Protein 2I7A (pdb70)

Nearest PDB structures (foldseek):
  2i7a-assembly1_A-2  TM=1.006E+00  e=3.086E-27  Homo sapiens
  1kfx-assembly1_L  TM=8.580E-01  e=7.739E-08  Homo sapiens
  2zn9-assembly1_B  TM=6.875E-01  e=3.838E-07  Homo sapiens
  3aak-assembly1_A-2  TM=6.524E-01  e=4.357E-06  Homo sapiens
  3aaj-assembly1_B  TM=6.560E-01  e=4.357E-06  Homo sapiens

B-factor: mean 40.65, std 11.89, range [22.06, 88.81]

CATH classification: 1.10.238.10

Radius of gyration: 15.98 Å; Cα contacts (8 Å, |Δi|>4): 162; chains: 1; bounding box: 27×43×43 Å

Organism: Homo sapiens (NCBI:txid9606)

Foldseek 3Di:
DLQQPQPKAALVRVQVVCQVPPNLGADSVLSQLLCLLQDPPDDRIAGNVSSVVSVVLLVQLSVLCVVQAPDVFWHFLVSLVVSLVSRPLCPPDDDDPVVSVVLSVVAADPVGTGGSSSSSSSNSVSSSVVCVCCVQDPPSPDHDDDPVRVCVVVPRD

InterPro domains:
  IPR001300 Peptidase C2, calpain, catalytic domain [PF00648] (35-331)
  IPR001300 Peptidase C2, calpain, catalytic domain [PS50203] (34-333)
  IPR001300 Peptidase C2, calpain, catalytic domain [SM00230] (16-339)
  IPR001300 Peptidase C2, calpain, catalytic domain [cd00044] (23-330)
  IPR011992 EF-hand domain pair [SSF47473] (494-667)
  IPR022682 Peptidase C2, calpain, large subunit, domain III [PF01067] (359-474)
  IPR022684 Peptidase C2, calpain family [PR00704] (19-42)
  IPR022684 Peptidase C2, calpain family [PR00704] (87-103)
  IPR022684 Peptidase C2, calpain family [PR00704] (122-147)
  IPR022684 Peptidase C2, calpain family [PR00704] (153-176)
  IPR022684 Peptidase C2, calpain family [PR00704] (178-205)
  IPR022684 Peptidase C2, calpain family [PR00704] (309-330)
  IPR022684 Peptidase C2, calpain family [PR00704] (450-478)
  IPR022684 Peptidase C2, calpain family [PTHR10183] (12-641)
  IPR036213 Calpain large subunit, domain III superfamily [SSF49758] (347-481)
  IPR038765 Papain-like cysteine peptidase superfamily [SSF54001] (13-342)
  IPR054069 Calpain-3/13-like, C-terminal EF-hand [PF21875] (574-645)

Solvent-accessible surface area: 9831 Å² total; per-residue (Å²): 142,19,142,12,100,106,51,57,8,56,10,84,103,0,47,44,36,6,22,145,116,41,79,121,112,1,50,59,96,42,0,129,32,0,3,11,26,6,16,100,141,98,55,37,107,0,42,109,107,1,20,52,72,0,143,124,22,8,68,49,0,64,104,0,11,108,131,13,48,86,48,121,44,23,0,65,18,84,19,0,126,77,0,25,125,40,4,97,20,6,192,39,26,179,44,68,218,105,70,47,91,89,19,30,117,167,25,28,77,123,116,28,117,1,26,14,2,23,0,0,16,3,1,0,83,19,5,24,65,19,84,39,59,124,122,87,15,208,95,51,179,35,61,191,46,60,142,162,88,131,91,72,60,53,139,98,28

Sequence (157 aa):
SGLVPGSDIDATQLQGLLNQELLDMFSLDECRSSLVALMELKVNGRLDQEEFARLWKRLVVHYQHVFQKVQTSPGVLLSSDLWKAIENTDFLRGIFISRELLHLVTLRYSDSVGRVSFPSLVCFLMRLEAMAKTFRNLSKDGKGLYLTEMEWMSLVMYN

Structure (mmCIF, N/CA/C/O backbone):
data_2I7A
#
_entry.id   2I7A
#
_cell.length_a   86.115
_cell.length_b   86.115
_cell.length_c   47.417
_cell.angle_alpha   90.00
_cell.angle_beta   90.00
_cell.angle_gamma   120.00
#
_symmetry.space_group_name_H-M   'P 32 2 1'
#
loop_
_entity.id
_entity.type
_entity.pdbx_description
1 polymer 'Calpain 13'
2 non-polymer 'CALCIUM ION'
3 non-polymer 'SULFATE ION'
4 non-polymer GLYCEROL
5 water water
#
loop_
_atom_site.group_PDB
_atom_site.id
_atom_site.type_symbol
_atom_site.label_atom_id
_atom_site.label_alt_id
_atom_site.label_comp_id
_atom_site.label_asym_id
_atom_site.label_entity_id
_atom_site.label_seq_id
_atom_site.pdbx_PDB_ins_code
_atom_site.Cartn_x
_atom_site.Cartn_y
_atom_site.Cartn_z
_atom_site.occupancy
_atom_site.B_iso_or_equiv
_atom_site.auth_seq_id
_atom_site.auth_comp_id
_atom_site.auth_asym_id
_atom_site.auth_atom_id
_atom_site.pdbx_PDB_model_num
ATOM 1 N N . SER A 1 12 ? 26.011 16.023 -19.084 1.00 57.79 507 SER A N 1
ATOM 2 C CA . SER A 1 12 ? 25.122 16.779 -18.171 1.00 57.33 507 SER A CA 1
ATOM 3 C C . SER A 1 12 ? 25.745 17.025 -16.779 1.00 53.68 507 SER A C 1
ATOM 4 O O . SER A 1 12 ? 26.347 16.134 -16.135 1.00 54.59 507 SER A O 1
ATOM 7 N N . GLY A 1 13 ? 25.636 18.272 -16.362 1.00 48.30 508 GLY A N 1
ATOM 8 C CA . GLY A 1 13 ? 26.358 18.749 -15.199 1.00 46.55 508 GLY A CA 1
ATOM 9 C C . GLY A 1 13 ? 27.846 18.755 -15.471 1.00 48.68 508 GLY A C 1
ATOM 10 O O . GLY A 1 13 ? 28.642 18.817 -14.525 1.00 49.40 508 GLY A O 1
ATOM 11 N N . LEU A 1 14 ? 28.217 18.668 -16.755 1.00 49.91 509 LEU A N 1
ATOM 12 C CA . LEU A 1 14 ? 29.620 18.775 -17.201 1.00 52.30 509 LEU A CA 1
ATOM 13 C C . LEU A 1 14 ? 29.921 20.121 -17.900 1.00 53.79 509 LEU A C 1
ATOM 14 O O . LEU A 1 14 ? 31.092 20.543 -17.968 1.00 53.57 509 LEU A O 1
ATOM 19 N N . VAL A 1 15 ? 28.863 20.760 -18.429 1.00 51.72 510 VAL A N 1
ATOM 20 C CA . VAL A 1 15 ? 28.961 22.016 -19.205 1.00 52.04 510 VAL A CA 1
ATOM 21 C C . VAL A 1 15 ? 30.119 22.018 -20.236 1.00 56.60 510 VAL A C 1
ATOM 22 O O . VAL A 1 15 ? 31.091 22.799 -20.096 1.00 54.39 510 VAL A O 1
ATOM 26 N N . PRO A 1 16 ? 30.005 21.151 -21.277 1.00 60.10 511 PRO A N 1
ATOM 27 C CA . PRO A 1 16 ? 31.024 21.055 -22.337 1.00 65.84 511 PRO A CA 1
ATOM 28 C C . PRO A 1 16 ? 31.056 22.330 -23.185 1.00 67.79 511 PRO A C 1
ATOM 29 O O . PRO A 1 16 ? 30.142 23.168 -23.059 1.00 63.54 511 PRO A O 1
ATOM 33 N N . GLY A 1 18 ? 30.573 23.981 -25.863 1.00 66.25 513 GLY A N 1
ATOM 34 C CA . GLY A 1 18 ? 30.130 25.369 -25.481 1.00 70.38 513 GLY A CA 1
ATOM 35 C C . GLY A 1 18 ? 28.648 25.503 -25.122 1.00 70.57 513 GLY A C 1
ATOM 36 O O . GLY A 1 18 ? 27.866 26.068 -25.903 1.00 74.96 513 GLY A O 1
ATOM 37 N N . SER A 1 19 ? 28.264 24.988 -23.946 1.00 65.67 514 SER A N 1
ATOM 38 C CA . SER A 1 19 ? 26.885 25.063 -23.428 1.00 63.58 514 SER A CA 1
ATOM 39 C C . SER A 1 19 ? 26.833 25.808 -22.070 1.00 57.86 514 SER A C 1
ATOM 40 O O . SER A 1 19 ? 27.866 26.273 -21.617 1.00 54.74 514 SER A O 1
ATOM 43 N N . ASP A 1 20 ? 25.639 25.919 -21.465 1.00 54.92 515 ASP A N 1
ATOM 44 C CA . ASP A 1 20 ? 25.378 26.717 -20.228 1.00 52.35 515 ASP A CA 1
ATOM 45 C C . ASP A 1 20 ? 24.568 25.901 -19.213 1.00 50.57 515 ASP A C 1
ATOM 46 O O . ASP A 1 20 ? 23.889 24.951 -19.574 1.00 53.74 515 ASP A O 1
ATOM 51 N N . ILE A 1 21 ? 24.589 26.305 -17.948 1.00 46.19 516 ILE A N 1
ATOM 52 C CA . ILE A 1 21 ? 23.749 25.659 -16.937 1.00 45.14 516 ILE A CA 1
ATOM 53 C C . ILE A 1 21 ? 23.050 26.784 -16.188 1.00 41.68 516 ILE A C 1
ATOM 54 O O . ILE A 1 21 ? 23.687 27.774 -15.829 1.00 38.53 516 ILE A O 1
ATOM 59 N N . ASP A 1 22 ? 21.740 26.658 -15.997 1.00 41.44 517 ASP A N 1
ATOM 60 C CA . ASP A 1 22 ? 20.989 27.673 -15.248 1.00 38.34 517 ASP A CA 1
ATOM 61 C C . ASP A 1 22 ? 20.790 27.221 -13.795 1.00 34.93 517 ASP A C 1
ATOM 62 O O . ASP A 1 22 ? 21.255 26.138 -13.410 1.00 34.82 517 ASP A O 1
ATOM 67 N N . ALA A 1 23 ? 20.143 28.043 -12.978 1.00 33.64 518 ALA A N 1
ATOM 68 C CA . ALA A 1 23 ? 20.094 27.749 -11.549 1.00 32.43 518 ALA A CA 1
ATOM 69 C C . ALA A 1 23 ? 19.298 26.476 -11.269 1.00 34.63 518 ALA A C 1
ATOM 70 O O . ALA A 1 23 ? 19.587 25.758 -10.307 1.00 34.83 518 ALA A O 1
ATOM 72 N N . THR A 1 24 ? 18.261 26.231 -12.078 1.00 33.90 519 THR A N 1
ATOM 73 C CA . THR A 1 24 ? 17.392 25.068 -11.889 1.00 37.55 519 THR A CA 1
ATOM 74 C C . THR A 1 24 ? 18.167 23.780 -12.177 1.00 40.04 519 THR A C 1
ATOM 75 O O . THR A 1 24 ? 18.076 22.799 -11.432 1.00 41.77 519 THR A O 1
ATOM 79 N N . GLN A 1 25 ? 18.947 23.800 -13.244 1.00 38.90 520 GLN A N 1
ATOM 80 C CA . GLN A 1 25 ? 19.791 22.667 -13.593 1.00 41.63 520 GLN A CA 1
ATOM 81 C C . GLN A 1 25 ? 20.876 22.463 -12.535 1.00 40.40 520 GLN A C 1
ATOM 82 O O . GLN A 1 25 ? 21.176 21.308 -12.132 1.00 39.16 520 GLN A O 1
ATOM 88 N N . LEU A 1 26 ? 21.470 23.583 -12.107 1.00 37.91 521 LEU A N 1
ATOM 89 C CA . LEU A 1 26 ? 22.516 23.559 -11.105 1.00 34.95 521 LEU A CA 1
ATOM 90 C C . LEU A 1 26 ? 21.978 22.905 -9.830 1.00 37.19 521 LEU A C 1
ATOM 91 O O . LEU A 1 26 ? 22.647 22.055 -9.232 1.00 35.53 521 LEU A O 1
ATOM 96 N N . GLN A 1 27 ? 20.771 23.298 -9.420 1.00 34.80 522 GLN A N 1
ATOM 97 C CA . GLN A 1 27 ? 20.179 22.699 -8.223 1.00 34.95 522 GLN A CA 1
ATOM 98 C C . GLN A 1 27 ? 20.099 21.175 -8.302 1.00 36.15 522 GLN A C 1
ATOM 99 O O . GLN A 1 27 ? 20.521 20.488 -7.369 1.00 34.04 522 GLN A O 1
ATOM 105 N N . GLY A 1 28 ? 19.536 20.644 -9.390 1.00 37.52 523 GLY A N 1
ATOM 106 C CA . GLY A 1 28 ? 19.405 19.192 -9.538 1.00 39.95 523 GLY A CA 1
ATOM 107 C C . GLY A 1 28 ? 20.768 18.515 -9.450 1.00 43.72 523 GLY A C 1
ATOM 108 O O . GLY A 1 28 ? 20.936 17.483 -8.764 1.00 45.19 523 GLY A O 1
ATOM 109 N N . LEU A 1 29 ? 21.745 19.097 -10.135 1.00 40.12 524 LEU A N 1
ATOM 110 C CA . LEU A 1 29 ? 23.098 18.551 -10.133 1.00 41.40 524 LEU A CA 1
ATOM 111 C C . LEU A 1 29 ? 23.715 18.511 -8.734 1.00 40.69 524 LEU A C 1
ATOM 112 O O . LEU A 1 29 ? 24.233 17.477 -8.317 1.00 38.08 524 LEU A O 1
ATOM 117 N N . LEU A 1 30 ? 23.666 19.640 -8.015 1.00 36.42 525 LEU A N 1
ATOM 118 C CA . LEU A 1 30 ? 24.356 19.736 -6.718 1.00 36.48 525 LEU A CA 1
ATOM 119 C C . LEU A 1 30 ? 23.685 18.793 -5.716 1.00 37.68 525 LEU A C 1
ATOM 120 O O . LEU A 1 30 ? 24.364 18.038 -4.985 1.00 35.36 525 LEU A O 1
ATOM 125 N N . ASN A 1 31 ? 22.349 18.794 -5.717 1.00 35.52 526 ASN A N 1
ATOM 126 C CA . ASN A 1 31 ? 21.651 17.898 -4.828 1.00 37.95 526 ASN A CA 1
ATOM 127 C C . ASN A 1 31 ? 21.928 16.406 -5.099 1.00 39.64 526 ASN A C 1
ATOM 128 O O . ASN A 1 31 ? 22.074 15.640 -4.155 1.00 44.20 526 ASN A O 1
ATOM 133 N N . GLN A 1 32 ? 22.047 16.015 -6.365 1.00 40.28 527 GLN A N 1
ATOM 134 C CA . GLN A 1 32 ? 22.385 14.627 -6.716 1.00 45.01 527 GLN A CA 1
ATOM 135 C C . GLN A 1 32 ? 23.846 14.274 -6.379 1.00 47.55 527 GLN A C 1
ATOM 136 O O . GLN A 1 32 ? 24.142 13.168 -5.890 1.00 47.17 527 GLN A O 1
ATOM 142 N N . GLU A 1 33 ? 24.754 15.210 -6.648 1.00 40.99 528 GLU A N 1
ATOM 143 C CA . GLU A 1 33 ? 26.190 14.939 -6.478 1.00 42.58 528 GLU A CA 1
ATOM 144 C C . GLU A 1 33 ? 26.708 15.088 -5.062 1.00 44.72 528 GLU A C 1
ATOM 145 O O . GLU A 1 33 ? 27.597 14.347 -4.676 1.00 47.96 528 GLU A O 1
ATOM 151 N N . LEU A 1 34 ? 26.179 16.061 -4.310 1.00 41.18 529 LEU A N 1
ATOM 152 C CA . LEU A 1 34 ? 26.820 16.488 -3.065 1.00 43.92 529 LEU A CA 1
ATOM 153 C C . LEU A 1 34 ? 26.124 16.098 -1.769 1.00 50.77 529 LEU A C 1
ATOM 154 O O . LEU A 1 34 ? 26.747 16.087 -0.702 1.00 54.37 529 LEU A O 1
ATOM 159 N N . LEU A 1 35 ? 24.838 15.779 -1.865 1.00 53.42 530 LEU A N 1
ATOM 160 C CA . LEU A 1 35 ? 24.002 15.573 -0.690 1.00 61.25 530 LEU A CA 1
ATOM 161 C C . LEU A 1 35 ? 23.327 14.210 -0.811 1.00 68.51 530 LEU A C 1
ATOM 162 O O . LEU A 1 35 ? 22.108 14.118 -0.881 1.00 74.11 530 LEU A O 1
ATOM 167 N N . ASP A 1 41 ? 18.716 18.854 4.513 1.00 71.90 536 ASP A N 1
ATOM 168 C CA . ASP A 1 41 ? 19.841 19.622 3.943 1.00 64.82 536 ASP A CA 1
ATOM 169 C C . ASP A 1 41 ? 19.982 19.440 2.444 1.00 57.26 536 ASP A C 1
ATOM 170 O O . ASP A 1 41 ? 20.684 18.533 1.999 1.00 59.97 536 ASP A O 1
ATOM 175 N N . MET A 1 42 ? 19.322 20.285 1.659 1.00 51.40 537 MET A N 1
ATOM 176 C CA . MET A 1 42 ? 19.559 20.324 0.203 1.00 45.01 537 MET A CA 1
ATOM 177 C C . MET A 1 42 ? 19.800 21.789 -0.179 1.00 35.26 537 MET A C 1
ATOM 178 O O . MET A 1 42 ? 19.434 22.698 0.611 1.00 36.10 537 MET A O 1
ATOM 183 N N . PHE A 1 43 ? 20.402 22.016 -1.352 1.00 35.66 538 PHE A N 1
ATOM 184 C CA . PHE A 1 43 ? 20.459 23.358 -1.944 1.00 33.05 538 PHE A CA 1
ATOM 185 C C . PHE A 1 43 ? 19.079 23.753 -2.395 1.00 33.39 538 PHE A C 1
ATOM 186 O O . PHE A 1 43 ? 18.402 22.962 -3.081 1.00 31.62 538 PHE A O 1
ATOM 194 N N . SER A 1 44 ? 18.648 24.953 -2.010 1.00 32.28 539 SER A N 1
ATOM 195 C CA . SER A 1 44 ? 17.378 25.462 -2.503 1.00 33.52 539 SER A CA 1
ATOM 196 C C . SER A 1 44 ? 17.612 26.112 -3.861 1.00 30.97 539 SER A C 1
ATOM 197 O O . SER A 1 44 ? 18.772 26.449 -4.238 1.00 27.91 539 SER A O 1
ATOM 200 N N . LEU A 1 45 ? 16.529 26.311 -4.603 1.00 31.00 540 LEU A N 1
ATOM 201 C CA . LEU A 1 45 ? 16.660 26.946 -5.918 1.00 31.26 540 LEU A CA 1
ATOM 202 C C . LEU A 1 45 ? 17.175 28.377 -5.714 1.00 30.60 540 LEU A C 1
ATOM 203 O O . LEU A 1 45 ? 17.992 28.869 -6.468 1.00 27.98 540 LEU A O 1
ATOM 208 N N . ASP A 1 46 ? 16.662 29.067 -4.702 1.00 29.18 541 ASP A N 1
ATOM 209 C CA . ASP A 1 46 ? 17.079 30.446 -4.430 1.00 31.94 541 ASP A CA 1
ATOM 210 C C . ASP A 1 46 ? 18.617 30.524 -4.151 1.00 29.86 541 ASP A C 1
ATOM 211 O O . ASP A 1 46 ? 19.311 31.411 -4.661 1.00 26.65 541 ASP A O 1
ATOM 216 N N . GLU A 1 47 ? 19.128 29.573 -3.374 1.00 27.70 542 GLU A N 1
ATOM 217 C CA . GLU A 1 47 ? 20.569 29.502 -3.109 1.00 27.51 542 GLU A CA 1
ATOM 218 C C . GLU A 1 47 ? 21.309 29.309 -4.427 1.00 26.66 542 GLU A C 1
ATOM 219 O O . GLU A 1 47 ? 22.346 29.953 -4.619 1.00 25.15 542 GLU A O 1
ATOM 225 N N . CYS A 1 48 ? 20.797 28.454 -5.320 1.00 27.31 543 CYS A N 1
ATOM 226 C CA . CYS A 1 48 ? 21.493 28.242 -6.619 1.00 27.61 543 CYS A CA 1
ATOM 227 C C . CYS A 1 48 ? 21.500 29.500 -7.468 1.00 30.35 543 CYS A C 1
ATOM 228 O O . CYS A 1 48 ? 22.431 29.729 -8.213 1.00 27.78 543 CYS A O 1
ATOM 231 N N . ARG A 1 49 ? 20.441 30.313 -7.386 1.00 29.79 544 ARG A N 1
ATOM 232 C CA . ARG A 1 49 ? 20.418 31.588 -8.086 1.00 27.14 544 ARG A CA 1
ATOM 233 C C . ARG A 1 49 ? 21.508 32.554 -7.517 1.00 27.14 544 ARG A C 1
ATOM 234 O O . ARG A 1 49 ? 22.120 33.321 -8.275 1.00 27.06 544 ARG A O 1
ATOM 242 N N A SER A 1 50 ? 21.713 32.504 -6.205 0.50 26.95 545 SER A N 1
ATOM 243 N N B SER A 1 50 ? 21.731 32.503 -6.207 0.50 25.65 545 SER A N 1
ATOM 244 C CA A SER A 1 50 ? 22.774 33.264 -5.558 0.50 2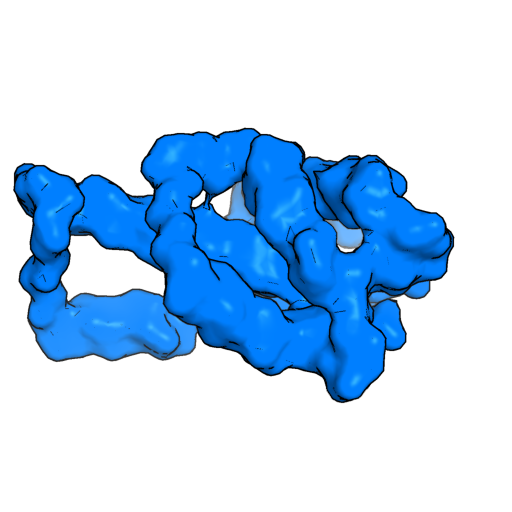7.89 545 SER A CA 1
ATOM 245 C CA B SER A 1 50 ? 22.787 33.295 -5.580 0.50 25.07 545 SER A CA 1
ATOM 246 C C A SER A 1 50 ? 24.126 32.776 -6.062 0.50 27.11 545 SER A C 1
ATOM 247 C C B SER A 1 50 ? 24.149 32.780 -6.040 0.50 25.61 545 SER A C 1
ATOM 248 O O A SER A 1 50 ? 24.966 33.586 -6.416 0.50 28.14 545 SER A O 1
ATOM 249 O O B SER A 1 50 ? 25.030 33.575 -6.320 0.50 26.31 545 SER A O 1
ATOM 254 N N . LEU A 1 51 ? 24.327 31.455 -6.086 1.00 25.13 546 LEU A N 1
ATOM 255 C CA . LEU A 1 51 ? 25.581 30.881 -6.588 1.00 25.95 546 LEU A CA 1
ATOM 256 C C . LEU A 1 51 ? 25.877 31.320 -8.036 1.00 28.41 546 LEU A C 1
ATOM 257 O O . LEU A 1 51 ? 27.025 31.698 -8.336 1.00 27.76 546 LEU A O 1
ATOM 262 N N . VAL A 1 52 ? 24.859 31.274 -8.901 1.00 26.81 547 VAL A N 1
ATOM 263 C CA . VAL A 1 52 ? 24.989 31.759 -10.265 1.00 28.08 547 VAL A CA 1
ATOM 264 C C . VAL A 1 52 ? 25.393 33.229 -10.200 1.00 26.69 547 VAL A C 1
ATOM 265 O O . VAL A 1 52 ? 26.435 33.583 -10.754 1.00 28.72 547 VAL A O 1
ATOM 269 N N . ALA A 1 53 ? 24.659 34.053 -9.433 1.00 26.62 548 ALA A N 1
ATOM 270 C CA . ALA A 1 53 ? 24.941 35.497 -9.415 1.00 28.80 548 ALA A CA 1
ATOM 271 C C . ALA A 1 53 ? 26.397 35.772 -8.996 1.00 31.09 548 ALA A C 1
ATOM 272 O O . ALA A 1 53 ? 27.081 36.622 -9.578 1.00 31.74 548 ALA A O 1
ATOM 274 N N . LEU A 1 54 ? 26.869 35.052 -7.976 1.00 28.79 549 LEU A N 1
ATOM 275 C CA . LEU A 1 54 ? 28.209 35.336 -7.445 1.00 29.57 549 LEU A CA 1
ATOM 276 C C . LEU A 1 54 ? 29.310 34.983 -8.440 1.00 29.29 549 LEU A C 1
ATOM 277 O O . LEU A 1 54 ? 30.367 35.597 -8.421 1.00 31.67 549 LEU A O 1
ATOM 282 N N . MET A 1 55 ? 29.045 34.003 -9.296 1.00 31.23 550 MET A N 1
ATOM 283 C CA . MET A 1 55 ? 30.077 33.404 -10.183 1.00 32.61 550 MET A CA 1
ATOM 284 C C . MET A 1 55 ? 30.012 33.940 -11.612 1.00 33.12 550 MET A C 1
ATOM 285 O O . MET A 1 55 ? 30.920 33.680 -12.409 1.00 34.25 550 MET A O 1
ATOM 290 N N . GLU A 1 56 ? 28.949 34.677 -11.961 1.00 34.79 551 GLU A N 1
ATOM 291 C CA . GLU A 1 56 ? 28.849 35.183 -13.342 1.00 37.18 551 GLU A CA 1
ATOM 292 C C . GLU A 1 56 ? 29.928 36.230 -13.665 1.00 41.69 551 GLU A C 1
ATOM 293 O O . GLU A 1 56 ? 30.251 37.079 -12.826 1.00 42.50 551 GLU A O 1
ATOM 299 N N . LEU A 1 57 ? 30.459 36.139 -14.879 1.00 42.79 552 LEU A N 1
ATOM 300 C CA . LEU A 1 57 ? 31.358 37.115 -15.463 1.00 48.22 552 LEU A CA 1
ATOM 301 C C . LEU A 1 57 ? 30.586 37.800 -16.578 1.00 50.60 552 LEU A C 1
ATOM 302 O O . LEU A 1 57 ? 30.468 39.025 -16.588 1.00 52.62 552 LEU A O 1
ATOM 307 N N . LYS A 1 58 ? 30.075 37.017 -17.535 1.00 45.69 553 LYS A N 1
ATOM 308 C CA . LYS A 1 58 ? 29.073 37.543 -18.481 1.00 51.27 553 LYS A CA 1
ATOM 309 C C . LYS A 1 58 ? 27.663 37.346 -17.888 1.00 47.02 553 LYS A C 1
ATOM 310 O O . LYS A 1 58 ? 27.143 36.204 -17.844 1.00 46.10 553 LYS A O 1
ATOM 316 N N . VAL A 1 59 ? 27.068 38.437 -17.411 1.00 47.51 554 VAL A N 1
ATOM 317 C CA . VAL A 1 59 ? 25.826 38.342 -16.612 1.00 45.64 554 VAL A CA 1
ATOM 318 C C . VAL A 1 59 ? 24.590 38.090 -17.480 1.00 46.21 554 VAL A C 1
ATOM 319 O O . VAL A 1 59 ? 24.135 38.970 -18.202 1.00 47.89 554 VAL A O 1
ATOM 323 N N . ASN A 1 60 ? 24.059 36.870 -17.410 1.00 42.97 555 ASN A N 1
ATOM 324 C CA . ASN A 1 60 ? 22.854 36.513 -18.191 1.00 43.26 555 ASN A CA 1
ATOM 325 C C . ASN A 1 60 ? 21.998 35.444 -17.500 1.00 42.13 555 ASN A C 1
ATOM 326 O O . ASN A 1 60 ? 21.078 34.879 -18.099 1.00 43.09 555 ASN A O 1
ATOM 331 N N . GLY A 1 61 ? 22.301 35.178 -16.237 1.00 38.89 556 GLY A N 1
ATOM 332 C CA . GLY A 1 61 ? 21.511 34.232 -15.421 1.00 39.74 556 GLY A CA 1
ATOM 333 C C . GLY A 1 61 ? 21.871 32.769 -15.686 1.00 39.63 556 GLY A C 1
ATOM 334 O O . GLY A 1 61 ? 21.171 31.855 -15.221 1.00 40.46 556 GLY A O 1
ATOM 335 N N . ARG A 1 62 ? 22.937 32.528 -16.443 1.00 38.47 557 ARG A N 1
ATOM 336 C CA . ARG A 1 62 ? 23.430 31.153 -16.577 1.00 40.24 557 ARG A CA 1
ATOM 337 C C . ARG A 1 62 ? 24.933 31.073 -16.534 1.00 40.32 557 ARG A C 1
ATOM 338 O O . ARG A 1 62 ? 25.612 32.078 -16.754 1.00 41.45 557 ARG A O 1
ATOM 346 N N . LEU A 1 63 ? 25.454 29.876 -16.276 1.00 35.34 558 LEU A N 1
ATOM 347 C CA . LEU A 1 63 ? 26.907 29.713 -16.147 1.00 35.63 558 LEU A CA 1
ATOM 348 C C . LEU A 1 63 ? 27.432 29.082 -17.423 1.00 37.49 558 LEU A C 1
ATOM 349 O O . LEU A 1 63 ? 27.005 27.989 -17.783 1.00 38.95 558 LEU A O 1
ATOM 354 N N . ASP A 1 64 ? 28.373 29.749 -18.088 1.00 35.03 559 ASP A N 1
ATOM 355 C CA . ASP A 1 64 ? 29.009 29.141 -19.263 1.00 42.11 559 ASP A CA 1
ATOM 356 C C . ASP A 1 64 ? 30.117 28.211 -18.749 1.00 40.36 559 ASP A C 1
ATOM 357 O O . ASP A 1 64 ? 30.259 28.074 -17.524 1.00 38.65 559 ASP A O 1
ATOM 362 N N . GLN A 1 65 ? 30.902 27.604 -19.637 1.00 46.06 560 GLN A N 1
ATOM 363 C CA . GLN A 1 65 ? 31.893 26.618 -19.183 1.00 44.79 560 GLN A CA 1
ATOM 364 C C . GLN A 1 65 ? 32.901 27.221 -18.189 1.00 41.51 560 GLN A C 1
ATOM 365 O O . GLN A 1 65 ? 33.186 26.611 -17.151 1.00 39.87 560 GLN A O 1
ATOM 371 N N . GLU A 1 66 ? 33.382 28.431 -18.482 1.00 43.37 561 GLU A N 1
ATOM 372 C CA . GLU A 1 66 ? 34.325 29.151 -17.617 1.00 45.31 561 GLU A CA 1
ATOM 373 C C . GLU A 1 66 ? 33.734 29.473 -16.239 1.00 40.27 561 GLU A C 1
ATOM 374 O O . GLU A 1 66 ? 34.369 29.228 -15.217 1.00 39.10 561 GLU A O 1
ATOM 380 N N . GLU A 1 67 ? 32.526 30.039 -16.222 1.00 38.16 562 GLU A N 1
ATOM 381 C CA . GLU A 1 67 ? 31.881 30.372 -14.968 1.00 34.40 562 GLU A CA 1
ATOM 382 C C . GLU A 1 67 ? 31.600 29.107 -14.128 1.00 32.47 562 GLU A C 1
ATOM 383 O O . GLU A 1 67 ? 31.753 29.122 -12.917 1.00 34.65 562 GLU A O 1
ATOM 389 N N . PHE A 1 68 ? 31.129 28.059 -14.775 1.00 32.20 563 PHE A N 1
ATOM 390 C CA . PHE A 1 68 ? 30.868 26.802 -14.109 1.00 33.12 563 PHE A CA 1
ATOM 391 C C . PHE A 1 68 ? 32.148 26.206 -13.508 1.00 33.23 563 PHE A C 1
ATOM 392 O O . PHE A 1 68 ? 32.118 25.730 -12.371 1.00 30.56 563 PHE A O 1
ATOM 400 N N . ALA A 1 69 ? 33.249 26.215 -14.267 1.00 31.78 564 ALA A N 1
ATOM 401 C CA . ALA A 1 69 ? 34.567 25.768 -13.746 1.00 32.33 564 ALA A CA 1
ATOM 402 C C . ALA A 1 69 ? 34.943 26.513 -12.443 1.00 32.74 564 ALA A C 1
ATOM 403 O O . ALA A 1 69 ? 35.447 25.904 -11.487 1.00 33.25 564 ALA A O 1
ATOM 405 N N . ARG A 1 70 ? 34.683 27.829 -12.411 1.00 37.02 565 ARG A N 1
ATOM 406 C CA . ARG A 1 70 ? 34.961 28.672 -11.243 1.00 36.92 565 ARG A CA 1
ATOM 407 C C . ARG A 1 70 ? 34.143 28.229 -10.046 1.00 32.47 565 ARG A C 1
ATOM 408 O O . ARG A 1 70 ? 34.643 28.143 -8.934 1.00 31.60 565 ARG A O 1
ATOM 416 N N . LEU A 1 71 ? 32.870 27.949 -10.291 1.00 29.21 566 LEU A N 1
ATOM 417 C CA . LEU A 1 71 ? 31.960 27.534 -9.241 1.00 29.44 566 LEU A CA 1
ATOM 418 C C . LEU A 1 71 ? 32.382 26.146 -8.779 1.00 29.99 566 LEU A C 1
ATOM 419 O O . LEU A 1 71 ? 32.429 25.879 -7.594 1.00 25.62 566 LEU A O 1
ATOM 424 N N . TRP A 1 72 ? 32.652 25.264 -9.735 1.00 28.09 567 TRP A N 1
ATOM 425 C CA . TRP A 1 72 ? 32.966 23.863 -9.403 1.00 31.24 567 TRP A CA 1
ATOM 426 C C . TRP A 1 72 ? 34.234 23.748 -8.547 1.00 27.61 567 TRP A C 1
ATOM 427 O O . TRP A 1 72 ? 34.257 23.009 -7.561 1.00 27.90 567 TRP A O 1
ATOM 438 N N . LYS A 1 73 ? 35.288 24.481 -8.920 1.00 28.46 568 LYS A N 1
ATOM 439 C CA . LYS A 1 73 ? 36.557 24.446 -8.174 1.00 30.17 568 LYS A CA 1
ATOM 440 C C . LYS A 1 73 ? 36.298 24.805 -6.706 1.00 29.61 568 LYS A C 1
ATOM 441 O O . LYS A 1 73 ? 36.814 24.166 -5.793 1.00 29.58 568 LYS A O 1
ATOM 447 N N . ARG A 1 74 ? 35.497 25.847 -6.493 1.00 26.84 569 ARG A N 1
ATOM 448 C CA . ARG A 1 74 ? 35.099 26.257 -5.124 1.00 27.07 569 ARG A CA 1
ATOM 449 C C . ARG A 1 74 ? 34.309 25.168 -4.413 1.00 28.21 569 ARG A C 1
ATOM 450 O O . ARG A 1 74 ? 34.587 24.851 -3.250 1.00 27.71 569 ARG A O 1
ATOM 458 N N . LEU A 1 75 ? 33.294 24.633 -5.080 1.00 25.63 570 LEU A N 1
ATOM 459 C CA . LEU A 1 75 ? 32.491 23.577 -4.496 1.00 28.78 570 LEU A CA 1
ATOM 460 C C . LEU A 1 75 ? 33.328 22.351 -4.051 1.00 28.12 570 LEU A C 1
ATOM 461 O O . LEU A 1 75 ? 33.100 21.825 -2.971 1.00 27.51 570 LEU A O 1
ATOM 466 N N A VAL A 1 76 ? 34.287 21.942 -4.887 0.50 28.63 571 VAL A N 1
ATOM 467 N N B VAL A 1 76 ? 34.281 21.903 -4.857 0.50 29.75 571 VAL A N 1
ATOM 468 C CA A VAL A 1 76 ? 35.205 20.832 -4.568 0.50 28.32 571 VAL A CA 1
ATOM 469 C CA B VAL A 1 76 ? 35.098 20.759 -4.425 0.50 30.32 571 VAL A CA 1
ATOM 470 C C A VAL A 1 76 ? 35.975 21.183 -3.285 0.50 27.94 571 VAL A C 1
ATOM 471 C C B VAL A 1 76 ? 36.005 21.165 -3.242 0.50 29.22 571 VAL A C 1
ATOM 472 O O A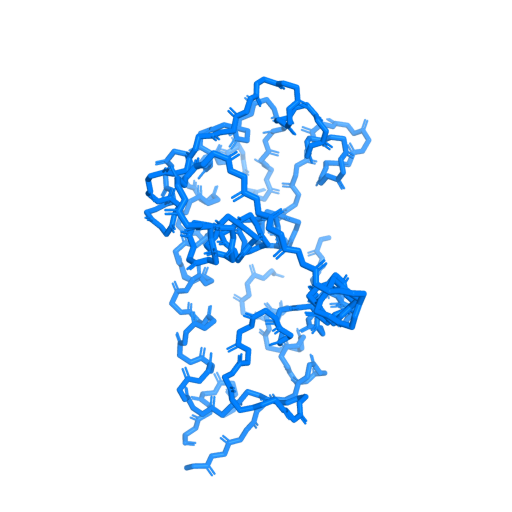 VAL A 1 76 ? 36.104 20.362 -2.376 0.50 28.29 571 VAL A O 1
ATOM 473 O O B VAL A 1 76 ? 36.267 20.354 -2.354 0.50 29.77 571 VAL A O 1
ATOM 480 N N . HIS A 1 77 ? 36.478 22.417 -3.237 1.00 24.98 572 HIS A N 1
ATOM 481 C CA . HIS A 1 77 ? 37.250 22.911 -2.123 1.00 28.38 572 HIS A CA 1
ATOM 482 C C . HIS A 1 77 ? 36.358 22.868 -0.864 1.00 27.50 572 HIS A C 1
ATOM 483 O O . HIS A 1 77 ? 36.817 22.434 0.177 1.00 28.67 572 HIS A O 1
ATOM 490 N N . TYR A 1 78 ? 35.132 23.406 -0.958 1.00 26.85 573 TYR A N 1
ATOM 491 C CA . TYR A 1 78 ? 34.215 23.455 0.188 1.00 26.16 573 TYR A CA 1
ATOM 492 C C . TYR A 1 78 ? 33.883 22.047 0.699 1.00 28.13 573 TYR A C 1
ATOM 493 O O . TYR A 1 78 ? 33.720 21.833 1.911 1.00 28.26 573 TYR A O 1
ATOM 502 N N . GLN A 1 79 ? 33.706 21.118 -0.230 1.00 30.03 574 GLN A N 1
ATOM 503 C CA . GLN A 1 79 ? 33.513 19.704 0.161 1.00 32.50 574 GLN A CA 1
ATOM 504 C C . GLN A 1 79 ? 34.657 19.250 1.072 1.00 29.45 574 GLN A C 1
ATOM 505 O O . GLN A 1 79 ? 34.430 18.704 2.148 1.00 30.81 574 GLN A O 1
ATOM 511 N N . HIS A 1 80 ? 35.885 19.478 0.637 1.00 31.29 575 HIS A N 1
ATOM 512 C CA . HIS A 1 80 ? 37.056 19.097 1.432 1.00 32.92 575 HIS A CA 1
ATOM 513 C C . HIS A 1 80 ? 37.021 19.760 2.807 1.00 30.09 575 HIS A C 1
ATOM 514 O O . HIS A 1 80 ? 37.227 19.060 3.837 1.00 29.10 575 HIS A O 1
ATOM 521 N N . VAL A 1 81 ? 36.777 21.089 2.833 1.00 27.93 576 VAL A N 1
ATOM 522 C CA . VAL A 1 81 ? 36.734 21.832 4.098 1.00 29.24 576 VAL A CA 1
ATOM 523 C C . VAL A 1 81 ? 35.640 21.252 5.062 1.00 27.03 576 VAL A C 1
ATOM 524 O O . VAL A 1 81 ? 35.907 21.022 6.269 1.00 28.89 576 VAL A O 1
ATOM 528 N N . PHE A 1 82 ? 34.444 21.026 4.534 1.00 27.23 577 PHE A N 1
ATOM 529 C CA . PHE A 1 82 ? 33.322 20.490 5.339 1.00 30.04 577 PHE A CA 1
ATOM 530 C C . PHE A 1 82 ? 33.722 19.122 5.901 1.00 31.35 577 PHE A C 1
ATOM 531 O O . PHE A 1 82 ? 33.564 18.880 7.096 1.00 32.17 577 PHE A O 1
ATOM 539 N N . GLN A 1 83 ? 34.274 18.257 5.035 1.00 29.90 578 GLN A N 1
ATOM 540 C CA . GLN A 1 83 ? 34.746 16.921 5.449 1.00 36.27 578 GLN A CA 1
ATOM 541 C C . GLN A 1 83 ? 35.791 16.995 6.546 1.00 34.03 578 GLN A C 1
ATOM 542 O O . GLN A 1 83 ? 35.776 16.174 7.471 1.00 37.04 578 GLN A O 1
ATOM 548 N N . LYS A 1 84 ? 36.707 17.957 6.426 1.00 33.91 579 LYS A N 1
ATOM 549 C CA . LYS A 1 84 ? 37.805 18.122 7.406 1.00 34.93 579 LYS A CA 1
ATOM 550 C C . LYS A 1 84 ? 37.279 18.620 8.748 1.00 35.07 579 LYS A C 1
ATOM 551 O O . LYS A 1 84 ? 37.686 18.113 9.821 1.00 35.14 579 LYS A O 1
ATOM 557 N N . VAL A 1 85 ? 36.397 19.637 8.693 1.00 32.35 580 VAL A N 1
ATOM 558 C CA . VAL A 1 85 ? 35.921 20.331 9.896 1.00 32.44 580 VAL A CA 1
ATOM 559 C C . VAL A 1 85 ? 34.686 19.737 10.626 1.00 33.95 580 VAL A C 1
ATOM 560 O O . VAL A 1 85 ? 34.433 20.094 11.784 1.00 37.88 580 VAL A O 1
ATOM 564 N N . GLN A 1 86 ? 33.922 18.866 9.953 1.00 32.74 581 GLN A N 1
ATOM 565 C CA . GLN A 1 86 ? 32.656 18.370 10.472 1.00 35.28 581 GLN A CA 1
ATOM 566 C C . GLN A 1 86 ? 32.909 17.535 11.713 1.00 40.58 581 GLN A C 1
ATOM 567 O O . GLN A 1 86 ? 33.971 16.907 11.847 1.00 41.51 581 GLN A O 1
ATOM 573 N N . THR A 1 87 ? 31.940 17.537 12.614 1.00 42.27 582 THR A N 1
ATOM 574 C CA . THR A 1 87 ? 32.018 16.745 13.842 1.00 48.68 582 THR A CA 1
ATOM 575 C C . THR A 1 87 ? 31.618 15.313 13.537 1.00 52.82 582 THR A C 1
ATOM 576 O O . THR A 1 87 ? 32.169 14.366 14.116 1.00 54.70 582 THR A O 1
ATOM 580 N N . SER A 1 88 ? 30.666 15.164 12.615 1.00 54.02 583 SER A N 1
ATOM 581 C CA . SER A 1 88 ? 30.214 13.851 12.150 1.00 58.74 583 SER A CA 1
ATOM 582 C C . SER A 1 88 ? 29.660 14.039 10.728 1.00 59.28 583 SER A C 1
ATOM 583 O O . SER A 1 88 ? 29.434 15.198 10.302 1.00 55.03 583 SER A O 1
ATOM 586 N N . PRO A 1 89 ? 29.475 12.931 9.969 1.00 61.11 584 PRO A N 1
ATOM 587 C CA . PRO A 1 89 ? 28.935 13.081 8.600 1.00 60.97 584 PRO A CA 1
ATOM 588 C C . PRO A 1 89 ? 27.770 14.090 8.491 1.00 59.52 584 PRO A C 1
ATOM 589 O O . PRO A 1 89 ? 26.736 13.915 9.126 1.00 64.08 584 PRO A O 1
ATOM 593 N N . GLY A 1 90 ? 27.984 15.164 7.734 1.00 55.59 585 GLY A N 1
ATOM 594 C CA . GLY A 1 90 ? 26.976 16.196 7.530 1.00 53.97 585 GLY A CA 1
ATOM 595 C C . GLY A 1 90 ? 26.709 17.182 8.673 1.00 54.26 585 GLY A C 1
ATOM 596 O O . GLY A 1 90 ? 25.835 18.050 8.533 1.00 53.80 585 GLY A O 1
ATOM 597 N N . VAL A 1 91 ? 27.455 17.064 9.783 1.00 47.90 586 VAL A N 1
ATOM 598 C CA . VAL A 1 91 ? 27.282 17.954 10.946 1.00 45.69 586 VAL A CA 1
ATOM 599 C C . VAL A 1 91 ? 28.511 18.850 11.138 1.00 40.96 586 VAL A C 1
ATOM 600 O O . VAL A 1 91 ? 29.580 18.363 11.549 1.00 40.18 586 VAL A O 1
ATOM 604 N N . LEU A 1 92 ? 28.372 20.143 10.826 1.00 36.12 587 LEU A N 1
ATOM 605 C CA . LEU A 1 92 ? 29.452 21.132 11.101 1.00 34.10 587 LEU A CA 1
ATOM 606 C C . LEU A 1 92 ? 28.969 22.073 12.203 1.00 34.61 587 LEU A C 1
ATOM 607 O O . LEU A 1 92 ? 27.924 22.696 12.067 1.00 35.24 587 LEU A O 1
ATOM 612 N N . LEU A 1 93 ? 29.711 22.196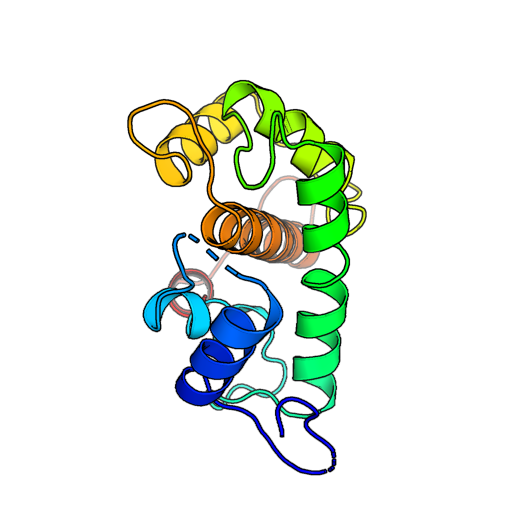 13.290 1.00 34.51 588 LEU A N 1
ATOM 613 C CA . LEU A 1 93 ? 29.208 22.993 14.411 1.00 37.52 588 LEU A CA 1
ATOM 614 C C . LEU A 1 93 ? 29.462 24.455 14.168 1.00 35.69 588 LEU A C 1
ATOM 615 O O . LEU A 1 93 ? 30.531 24.834 13.643 1.00 33.74 588 LEU A O 1
ATOM 620 N N . SER A 1 94 ? 28.499 25.276 14.580 1.00 36.64 589 SER A N 1
ATOM 621 C CA . SER A 1 94 ? 28.642 26.729 14.548 1.00 37.93 589 SER A CA 1
ATOM 622 C C . SER A 1 94 ? 29.963 27.202 15.162 1.00 38.03 589 SER A C 1
ATOM 623 O O . SER A 1 94 ? 30.595 28.112 14.657 1.00 36.67 589 SER A O 1
ATOM 626 N N . SER A 1 95 ? 30.385 26.584 16.251 1.00 36.73 590 SER A N 1
ATOM 627 C CA . SER A 1 95 ? 31.569 27.052 16.952 1.00 39.90 590 SER A CA 1
ATOM 628 C C . SER A 1 95 ? 32.872 26.730 16.187 1.00 37.76 590 SER A C 1
ATOM 629 O O . SER A 1 95 ? 33.970 27.160 16.585 1.00 39.31 590 SER A O 1
ATOM 632 N N . ASP A 1 96 ? 32.737 25.952 15.115 1.00 35.20 591 ASP A N 1
ATOM 633 C CA . ASP A 1 96 ? 33.878 25.539 14.299 1.00 33.91 591 ASP A CA 1
ATOM 634 C C . ASP A 1 96 ? 33.887 26.302 12.988 1.00 31.81 591 ASP A C 1
ATOM 635 O O . ASP A 1 96 ? 34.722 26.030 12.102 1.00 32.09 591 ASP A O 1
ATOM 640 N N . LEU A 1 97 ? 32.948 27.233 12.810 1.00 32.59 592 LEU A N 1
ATOM 641 C CA . LEU A 1 97 ? 32.919 27.973 11.544 1.00 33.58 592 LEU A CA 1
ATOM 642 C C . LEU A 1 97 ? 34.265 28.698 11.293 1.00 32.64 592 LEU A C 1
ATOM 643 O O . LEU A 1 97 ? 34.721 28.780 10.130 1.00 32.75 592 LEU A O 1
ATOM 648 N N . TRP A 1 98 ? 34.891 29.241 12.352 1.00 32.93 593 TRP A N 1
ATOM 649 C CA . TRP A 1 98 ? 36.213 29.866 12.190 1.00 32.96 593 TRP A CA 1
ATOM 650 C C . TRP A 1 98 ? 37.228 28.918 11.513 1.00 34.24 593 TRP A C 1
ATOM 651 O O . TRP A 1 98 ? 38.078 29.355 10.731 1.00 33.79 593 TRP A O 1
ATOM 662 N N . LYS A 1 99 ? 37.127 27.622 11.796 1.00 32.62 594 LYS A N 1
ATOM 663 C CA . LYS A 1 99 ? 38.069 26.663 11.217 1.00 30.26 594 LYS A CA 1
ATOM 664 C C . LYS A 1 99 ? 37.766 26.479 9.739 1.00 29.01 594 LYS A C 1
ATOM 665 O O . LYS A 1 99 ? 38.706 26.293 8.921 1.00 28.53 594 LYS A O 1
ATOM 671 N N . ALA A 1 100 ? 36.486 26.561 9.370 1.00 28.54 595 ALA A N 1
ATOM 672 C CA . ALA A 1 100 ? 36.128 26.475 7.931 1.00 27.62 595 ALA A CA 1
ATOM 673 C C . ALA A 1 100 ? 36.732 27.629 7.154 1.00 31.04 595 ALA A C 1
ATOM 674 O O . ALA A 1 100 ? 37.255 27.432 6.044 1.00 28.05 595 ALA A O 1
ATOM 676 N N . ILE A 1 101 ? 36.680 28.832 7.738 1.00 30.35 596 ILE A N 1
ATOM 677 C CA . ILE A 1 101 ? 37.253 30.025 7.101 1.00 29.75 596 ILE A CA 1
ATOM 678 C C . ILE A 1 101 ? 38.767 29.786 6.902 1.00 29.77 596 ILE A C 1
ATOM 679 O O . ILE A 1 101 ? 39.306 29.912 5.791 1.00 27.95 596 ILE A O 1
ATOM 684 N N . GLU A 1 102 ? 39.452 29.427 7.977 1.00 30.43 597 GLU A N 1
ATOM 685 C CA . GLU A 1 102 ? 40.912 29.234 7.954 1.00 34.61 597 GLU A CA 1
ATOM 686 C C . GLU A 1 102 ? 41.367 28.268 6.858 1.00 32.55 597 GLU A C 1
ATOM 687 O O . GLU A 1 102 ? 42.454 28.404 6.290 1.00 32.90 597 GLU A O 1
ATOM 693 N N . ASN A 1 103 ? 40.544 27.252 6.606 1.00 29.91 598 ASN A N 1
ATOM 694 C CA . ASN A 1 103 ? 40.843 26.197 5.635 1.00 31.52 598 ASN A CA 1
ATOM 695 C C . ASN A 1 103 ? 40.437 26.460 4.177 1.00 32.20 598 ASN A C 1
ATOM 696 O O . ASN A 1 103 ? 40.564 25.563 3.313 1.00 31.36 598 ASN A O 1
ATOM 701 N N . THR A 1 104 ? 39.989 27.685 3.921 1.00 32.26 599 THR A N 1
ATOM 70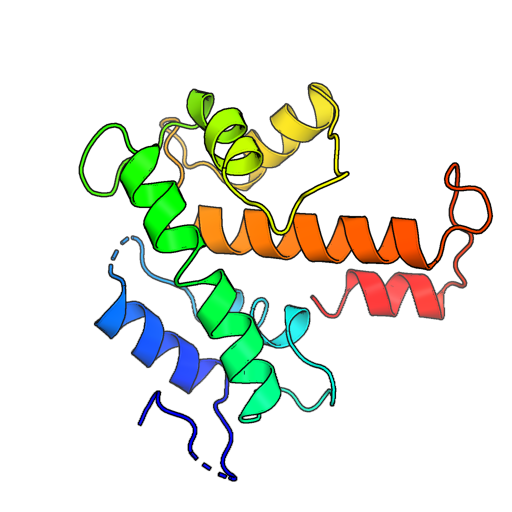2 C CA . THR A 1 104 ? 39.492 28.090 2.618 1.00 31.69 599 THR A CA 1
ATOM 703 C C . THR A 1 104 ? 40.438 29.125 2.019 1.00 31.03 599 THR A C 1
ATOM 704 O O . THR A 1 104 ? 40.307 30.315 2.269 1.00 28.82 599 THR A O 1
ATOM 708 N N . ASP A 1 105 ? 41.377 28.640 1.200 1.00 34.12 600 ASP A N 1
ATOM 709 C CA . ASP A 1 105 ? 42.379 29.452 0.531 1.00 37.08 600 ASP A CA 1
ATOM 710 C C . ASP A 1 105 ? 41.820 30.619 -0.264 1.00 31.87 600 ASP A C 1
ATOM 711 O O . ASP A 1 105 ? 42.509 31.630 -0.456 1.00 34.14 600 ASP A O 1
ATOM 716 N N . PHE A 1 106 ? 40.601 30.471 -0.783 1.00 31.89 601 PHE A N 1
ATOM 717 C CA . PHE A 1 106 ? 39.996 31.574 -1.552 1.00 33.54 601 PHE A CA 1
ATOM 718 C C . PHE A 1 106 ? 39.812 32.830 -0.725 1.00 33.34 601 PHE A C 1
ATOM 719 O O . PHE A 1 106 ? 39.637 33.935 -1.268 1.00 35.34 601 PHE A O 1
ATOM 727 N N . LEU A 1 107 ? 39.798 32.653 0.595 1.00 30.75 602 LEU A N 1
ATOM 728 C CA . LEU A 1 107 ? 39.631 33.780 1.510 1.00 30.10 602 LEU A CA 1
ATOM 729 C C . LEU A 1 107 ? 40.937 34.385 1.951 1.00 31.62 602 LEU A C 1
ATOM 730 O O . LEU A 1 107 ? 40.961 35.199 2.885 1.00 29.67 602 LEU A O 1
ATOM 735 N N . ARG A 1 108 ? 42.050 34.008 1.320 1.00 33.24 603 ARG A N 1
ATOM 736 C CA . ARG A 1 108 ? 43.333 34.492 1.841 1.00 35.03 603 ARG A CA 1
ATOM 737 C C . ARG A 1 108 ? 43.371 36.041 1.876 1.00 34.95 603 ARG A C 1
ATOM 738 O O . ARG A 1 108 ? 42.870 36.700 0.970 1.00 35.05 603 ARG A O 1
ATOM 746 N N . GLY A 1 109 ? 43.967 36.605 2.925 1.00 33.18 604 GLY A N 1
ATOM 747 C CA . GLY A 1 109 ? 43.979 38.040 3.128 1.00 33.94 604 GLY A CA 1
ATOM 748 C C . GLY A 1 109 ? 42.729 38.626 3.792 1.00 35.12 604 GLY A C 1
ATOM 749 O O . GLY A 1 109 ? 42.703 39.809 4.087 1.00 37.93 604 GLY A O 1
ATOM 750 N N . ILE A 1 110 ? 41.684 37.818 3.999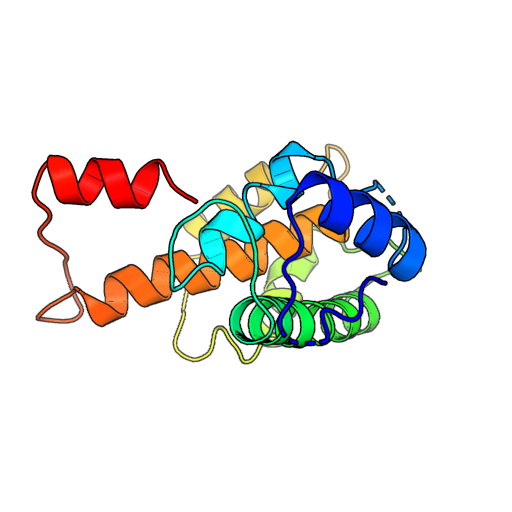 1.00 32.59 605 ILE A N 1
ATOM 751 C CA . ILE A 1 110 ? 40.441 38.301 4.621 1.00 32.65 605 ILE A CA 1
ATOM 752 C C . ILE A 1 110 ? 40.412 38.006 6.116 1.00 33.73 605 ILE A C 1
ATOM 753 O O . ILE A 1 110 ? 40.652 36.870 6.557 1.00 34.70 605 ILE A O 1
ATOM 758 N N . PHE A 1 111 ? 40.182 39.055 6.892 1.00 32.09 606 PHE A N 1
ATOM 759 C CA . PHE A 1 111 ? 40.132 38.957 8.329 1.00 34.35 606 PHE A CA 1
ATOM 760 C C . PHE A 1 111 ? 38.778 39.507 8.689 1.00 38.93 606 PHE A C 1
ATOM 761 O O . PHE A 1 111 ? 38.384 40.586 8.189 1.00 42.78 606 PHE A O 1
ATOM 769 N N . ILE A 1 112 ? 37.975 38.716 9.387 1.00 33.14 607 ILE A N 1
ATOM 770 C CA . ILE A 1 112 ? 36.704 39.284 9.835 1.00 33.51 607 ILE A CA 1
ATOM 771 C C . ILE A 1 112 ? 36.785 39.494 11.344 1.00 36.38 607 ILE A C 1
ATOM 772 O O . ILE A 1 112 ? 37.544 38.799 12.003 1.00 34.42 607 ILE A O 1
ATOM 777 N N . SER A 1 113 ? 36.040 40.462 11.859 1.00 36.6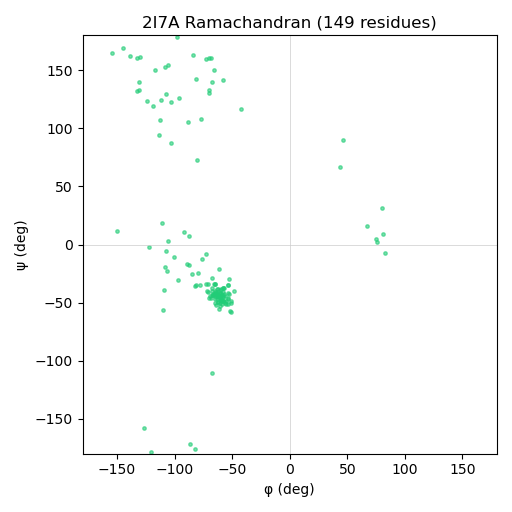0 608 SER A N 1
ATOM 778 C CA . SER A 1 113 ? 35.962 40.710 13.291 1.00 39.15 608 SER A CA 1
ATOM 779 C C . SER A 1 113 ? 35.212 39.595 14.004 1.00 36.65 608 SER A C 1
ATOM 780 O O . SER A 1 113 ? 34.425 38.853 13.395 1.00 32.78 608 SER A O 1
ATOM 783 N N . ARG A 1 114 ? 35.439 39.513 15.307 1.00 39.40 609 ARG A N 1
ATOM 784 C CA . ARG A 1 114 ? 34.638 38.669 16.193 1.00 36.81 609 ARG A CA 1
ATOM 785 C C . ARG A 1 114 ? 33.136 38.967 16.041 1.00 36.31 609 ARG A C 1
ATOM 786 O O . ARG A 1 114 ? 32.305 38.041 15.964 1.00 34.02 609 ARG A O 1
ATOM 794 N N . GLU A 1 115 ? 32.785 40.247 15.948 1.00 33.44 610 GLU A N 1
ATOM 795 C CA . GLU A 1 115 ? 31.380 40.605 15.816 1.00 37.44 610 GLU A CA 1
ATOM 796 C C . GLU A 1 115 ? 30.822 40.128 14.489 1.00 35.22 610 GLU A C 1
ATOM 797 O O . GLU A 1 115 ? 29.687 39.639 14.418 1.00 30.86 610 GLU A O 1
ATOM 803 N N . LEU A 1 116 ? 31.592 40.298 13.426 1.00 32.45 611 LEU A N 1
ATOM 804 C CA . LEU A 1 116 ? 31.091 39.849 12.114 1.00 32.25 611 LEU A CA 1
ATOM 805 C C . LEU A 1 116 ? 30.920 38.303 12.062 1.00 30.24 611 LEU A C 1
ATOM 806 O O . LEU A 1 116 ? 29.907 37.790 11.531 1.00 31.02 611 LEU A O 1
ATOM 811 N N . LEU A 1 117 ? 31.877 37.586 12.626 1.00 30.79 612 LEU A N 1
ATOM 812 C CA . LEU A 1 117 ? 31.760 36.153 12.800 1.00 30.22 612 LEU A CA 1
ATOM 813 C C . LEU A 1 117 ? 30.477 35.814 13.539 1.00 29.89 612 LEU A C 1
ATOM 814 O O . LEU A 1 117 ? 29.781 34.878 13.165 1.00 29.51 612 LEU A O 1
ATOM 819 N N . HIS A 1 118 ? 30.193 36.533 14.624 1.00 32.73 613 HIS A N 1
ATOM 820 C CA . HIS A 1 118 ? 28.940 36.322 15.348 1.00 33.94 613 HIS A CA 1
ATOM 821 C C . HIS A 1 118 ? 27.712 36.502 14.443 1.00 32.59 613 HIS A C 1
ATOM 822 O O . HIS A 1 118 ? 26.834 35.623 14.391 1.00 30.89 613 HIS A O 1
ATOM 829 N N . LEU A 1 119 ? 27.667 37.598 13.682 1.00 31.75 614 LEU A N 1
ATOM 830 C CA . LEU A 1 119 ? 26.550 37.818 12.757 1.00 31.90 614 LEU A CA 1
ATOM 831 C C . LEU A 1 119 ? 26.389 36.723 11.712 1.00 31.84 614 LEU A C 1
ATOM 832 O O . LEU A 1 119 ? 25.258 36.268 11.431 1.00 31.51 614 LEU A O 1
ATOM 837 N N . VAL A 1 120 ? 27.485 36.332 11.093 1.00 28.62 615 VAL A N 1
ATOM 838 C CA . VAL A 1 120 ? 27.387 35.276 10.111 1.00 29.38 615 VAL A CA 1
ATOM 839 C C . VAL A 1 120 ? 26.965 33.947 10.726 1.00 29.51 615 VAL A C 1
ATOM 840 O O . VAL A 1 120 ? 26.252 33.173 10.071 1.00 29.57 615 VAL A O 1
ATOM 844 N N . THR A 1 121 ? 27.387 33.685 11.964 1.00 29.43 616 THR A N 1
ATOM 845 C CA . THR A 1 121 ? 26.958 32.500 12.678 1.00 31.89 616 THR A CA 1
ATOM 846 C C . THR A 1 121 ? 25.424 32.508 12.843 1.00 31.35 616 THR A C 1
ATOM 847 O O . THR A 1 121 ? 24.781 31.501 12.590 1.00 32.46 616 THR A O 1
ATOM 851 N N . LEU A 1 122 ? 24.838 33.645 13.206 1.00 28.84 617 LEU A N 1
ATOM 852 C CA . LEU A 1 122 ? 23.405 33.753 13.385 1.00 29.82 617 LEU A CA 1
ATOM 853 C C . LEU A 1 122 ? 22.735 33.492 12.020 1.00 30.72 617 LEU A C 1
ATOM 854 O O . LEU A 1 122 ? 21.695 32.821 11.934 1.00 31.16 617 LEU A O 1
ATOM 859 N N . ARG A 1 123 ? 23.307 34.074 10.971 1.00 29.45 618 ARG A N 1
ATOM 860 C CA . ARG A 1 123 ? 22.705 34.030 9.633 1.00 27.21 618 ARG A CA 1
ATOM 861 C C . ARG A 1 123 ? 22.773 32.644 8.975 1.00 27.57 618 ARG A C 1
ATOM 862 O O . ARG A 1 123 ? 21.888 32.285 8.229 1.00 28.04 618 ARG A O 1
ATOM 870 N N . TYR A 1 124 ? 23.842 31.890 9.233 1.00 27.70 619 TYR A N 1
ATOM 871 C CA . TYR A 1 124 ? 24.055 30.619 8.517 1.00 27.94 619 TYR A CA 1
ATOM 872 C C . TYR A 1 124 ? 23.843 29.321 9.282 1.00 32.14 619 TYR A C 1
ATOM 873 O O . TYR A 1 124 ? 23.919 28.229 8.715 1.00 31.89 619 TYR A O 1
ATOM 882 N N . SER A 1 125 ? 23.583 29.442 10.570 1.00 30.07 620 SER A N 1
ATOM 883 C CA . SER A 1 125 ? 23.435 28.269 11.368 1.00 34.88 620 SER A CA 1
ATOM 884 C C . SER A 1 125 ? 21.966 28.002 11.740 1.00 39.59 620 SER A C 1
ATOM 885 O O . SER A 1 125 ? 21.105 28.920 11.764 1.00 38.32 620 SER A O 1
ATOM 888 N N . ASP A 1 126 ? 21.646 26.733 11.993 1.00 40.84 621 ASP A N 1
ATOM 889 C CA . ASP A 1 126 ? 20.257 26.388 12.267 1.00 44.64 621 ASP A CA 1
ATOM 890 C C . ASP A 1 126 ? 20.046 26.594 13.758 1.00 47.17 621 ASP A C 1
ATOM 891 O O . ASP A 1 126 ? 20.927 27.147 14.421 1.00 46.71 621 ASP A O 1
ATOM 896 N N . SER A 1 127 ? 18.905 26.180 14.293 1.00 52.31 622 SER A N 1
ATOM 897 C CA . SER A 1 127 ? 18.544 26.554 15.667 1.00 56.22 622 SER A CA 1
ATOM 898 C C . SER A 1 127 ? 19.294 25.782 16.776 1.00 60.00 622 SER A C 1
ATOM 899 O O . SER A 1 127 ? 19.257 26.174 17.953 1.00 62.58 622 SER A O 1
ATOM 902 N N . VAL A 1 128 ? 19.979 24.704 16.391 1.00 58.73 623 VAL A N 1
ATOM 903 C CA . VAL A 1 128 ? 20.743 23.890 17.336 1.00 59.87 623 VAL A CA 1
ATOM 904 C C . VAL A 1 128 ? 22.275 23.990 17.135 1.00 57.28 623 VAL A C 1
ATOM 905 O O . VAL A 1 128 ? 23.027 23.147 17.614 1.00 59.60 623 VAL A O 1
ATOM 909 N N . GLY A 1 129 ? 22.734 25.031 16.448 1.00 50.56 624 GLY A N 1
ATOM 910 C CA . GLY A 1 129 ? 24.173 25.279 16.350 1.00 48.34 624 GLY A CA 1
ATOM 911 C C . GLY A 1 129 ? 24.883 24.415 15.304 1.00 45.63 624 GLY A C 1
ATOM 912 O O . GLY A 1 129 ? 26.055 24.051 15.485 1.00 45.49 624 GLY A O 1
ATOM 913 N N . ARG A 1 130 ? 24.179 24.065 14.231 1.00 37.68 625 ARG A N 1
ATOM 914 C CA . ARG A 1 130 ? 24.786 23.310 13.159 1.00 39.54 625 ARG A CA 1
ATOM 915 C C . ARG A 1 130 ? 24.740 24.190 11.910 1.00 36.37 625 ARG A C 1
ATOM 916 O O . ARG A 1 130 ? 23.834 25.020 11.768 1.00 34.04 625 ARG A O 1
ATOM 924 N N . VAL A 1 131 ? 25.712 24.004 11.026 1.00 31.56 626 VAL A N 1
ATOM 925 C CA . VAL A 1 131 ? 25.761 24.710 9.746 1.00 31.15 626 VAL A CA 1
ATOM 926 C C . VAL A 1 131 ? 25.704 23.654 8.659 1.00 30.74 626 VAL A C 1
ATOM 927 O O . VAL A 1 131 ? 26.584 22.785 8.617 1.00 32.92 626 VAL A O 1
ATOM 931 N N . SER A 1 132 ? 24.682 23.695 7.806 1.00 29.59 627 SER A N 1
ATOM 932 C CA . SER A 1 132 ? 24.569 22.675 6.743 1.00 32.27 627 SER A CA 1
ATOM 933 C C . SER A 1 132 ? 25.615 22.910 5.637 1.00 29.10 627 SER A C 1
ATOM 934 O O . SER A 1 132 ? 26.174 24.026 5.474 1.00 27.75 627 SER A O 1
ATOM 937 N N . PHE A 1 133 ? 25.889 21.863 4.869 1.00 29.61 628 PHE A N 1
ATOM 938 C CA . PHE A 1 133 ? 26.799 22.057 3.729 1.00 31.32 628 PHE A CA 1
ATOM 939 C C . PHE A 1 133 ? 26.308 23.188 2.765 1.00 29.81 628 PHE A C 1
ATOM 940 O O . PHE A 1 133 ? 27.127 24.071 2.439 1.00 30.27 628 PHE A O 1
ATOM 948 N N . PRO A 1 134 ? 25.024 23.180 2.313 1.00 30.65 629 PRO A N 1
ATOM 949 C CA . PRO A 1 134 ? 24.624 24.293 1.434 1.00 29.46 629 PRO A CA 1
ATOM 950 C C . PRO A 1 134 ? 24.832 25.653 2.089 1.00 30.23 629 PRO A C 1
ATOM 951 O O . PRO A 1 134 ? 25.242 26.619 1.406 1.00 28.29 629 PRO A O 1
ATOM 955 N N . SER A 1 135 ? 24.571 25.753 3.393 1.00 29.58 630 SER A N 1
ATOM 956 C CA . SER A 1 135 ? 24.776 27.036 4.107 1.00 26.98 630 SER A CA 1
ATOM 957 C C . SER A 1 135 ? 26.244 27.438 4.133 1.00 25.45 630 SER A C 1
ATOM 958 O O . SER A 1 135 ? 26.572 28.608 3.913 1.00 25.84 630 SER A O 1
ATOM 961 N N . LEU A 1 136 ? 27.128 26.481 4.415 1.00 23.06 631 LEU A N 1
ATOM 962 C CA . LEU A 1 136 ? 28.564 26.774 4.419 1.00 25.28 631 LEU A CA 1
ATOM 963 C C . LEU A 1 136 ? 29.007 27.275 3.032 1.00 25.46 631 LEU A C 1
ATOM 964 O O . LEU A 1 136 ? 29.776 28.256 2.927 1.00 26.12 631 LEU A O 1
ATOM 969 N N . VAL A 1 137 ? 28.588 26.563 2.001 1.00 25.45 632 VAL A N 1
ATOM 970 C CA . VAL A 1 137 ? 28.900 26.956 0.595 1.00 24.82 632 VAL A CA 1
ATOM 971 C C . VAL A 1 137 ? 28.504 28.421 0.329 1.00 27.70 632 VAL A C 1
ATOM 972 O O . VAL A 1 137 ? 29.343 29.233 -0.117 1.00 25.69 632 VAL A O 1
ATOM 976 N N . CYS A 1 138 ? 27.227 28.734 0.557 1.00 24.16 633 CYS A N 1
ATOM 977 C CA . CYS A 1 138 ? 26.732 30.108 0.413 1.00 26.43 633 CYS A CA 1
ATOM 978 C C . CYS A 1 138 ? 27.588 31.129 1.182 1.00 27.67 633 CYS A C 1
ATOM 979 O O . CYS A 1 138 ? 27.959 32.176 0.625 1.00 25.38 633 CYS A O 1
ATOM 982 N N . PHE A 1 139 ? 27.878 30.841 2.448 1.00 23.95 634 PHE A N 1
ATOM 983 C CA . PHE A 1 139 ? 28.603 31.762 3.300 1.00 25.09 634 PHE A CA 1
ATOM 984 C C . PHE A 1 139 ? 30.006 31.975 2.754 1.00 25.26 634 PHE A C 1
ATOM 985 O O . PHE A 1 139 ? 30.436 33.144 2.552 1.00 27.43 634 PHE A O 1
ATOM 993 N N . LEU A 1 140 ? 30.730 30.889 2.508 1.00 25.37 635 LEU A N 1
ATOM 994 C CA . LEU A 1 140 ? 32.151 31.034 2.053 1.00 24.57 635 LEU A CA 1
ATOM 995 C C . LEU A 1 140 ? 32.233 31.747 0.670 1.00 26.30 635 LEU A C 1
ATOM 996 O O . LEU A 1 140 ? 33.112 32.597 0.452 1.00 24.40 635 LEU A O 1
ATOM 1001 N N . MET A 1 141 ? 31.303 31.451 -0.235 1.00 25.85 636 MET A N 1
ATOM 1002 C CA . MET A 1 141 ? 31.336 32.100 -1.564 1.00 30.07 636 MET A CA 1
ATOM 1003 C C . MET A 1 141 ? 30.995 33.597 -1.432 1.00 28.28 636 MET A C 1
ATOM 1004 O O . MET A 1 141 ? 31.658 34.456 -2.015 1.00 27.17 636 MET A O 1
ATOM 1009 N N . ARG A 1 142 ? 29.970 33.894 -0.640 1.00 27.46 637 ARG A N 1
ATOM 1010 C CA . ARG A 1 142 ? 29.563 35.282 -0.420 1.00 26.72 637 ARG A CA 1
ATOM 1011 C C . ARG A 1 142 ? 30.668 36.085 0.265 1.00 26.95 637 ARG A C 1
ATOM 1012 O O . ARG A 1 142 ? 30.948 37.201 -0.145 1.00 27.82 637 ARG A O 1
ATOM 1020 N N . LEU A 1 143 ? 31.269 35.533 1.321 1.00 25.66 638 LEU A N 1
ATOM 1021 C CA . LEU A 1 143 ? 32.339 36.223 2.070 1.00 27.59 638 LEU A CA 1
ATOM 1022 C C . LEU A 1 143 ? 33.452 36.604 1.098 1.00 27.45 638 LEU A C 1
ATOM 1023 O O . LEU A 1 143 ? 33.946 37.739 1.117 1.00 26.81 638 LEU A O 1
ATOM 1028 N N . GLU A 1 144 ? 33.858 35.627 0.285 1.00 25.89 639 GLU A N 1
ATOM 1029 C CA . GLU A 1 144 ? 34.932 35.869 -0.680 1.00 27.30 639 GLU A CA 1
ATOM 1030 C C . GLU A 1 144 ? 34.521 36.990 -1.626 1.00 27.53 639 GLU A C 1
ATOM 1031 O O . GLU A 1 144 ? 35.319 37.893 -1.913 1.00 28.99 639 GLU A O 1
ATOM 1037 N N . ALA A 1 145 ? 33.316 36.900 -2.168 1.00 29.02 640 ALA A N 1
ATOM 1038 C CA . ALA A 1 145 ? 32.894 37.887 -3.206 1.00 27.71 640 ALA A CA 1
ATOM 1039 C C . ALA A 1 145 ? 32.839 39.304 -2.609 1.00 27.19 640 ALA A C 1
ATOM 1040 O O . ALA A 1 145 ? 33.329 40.298 -3.198 1.00 28.38 640 ALA A O 1
ATOM 1042 N N . MET A 1 146 ? 32.266 39.396 -1.415 1.00 30.30 641 MET A N 1
ATOM 1043 C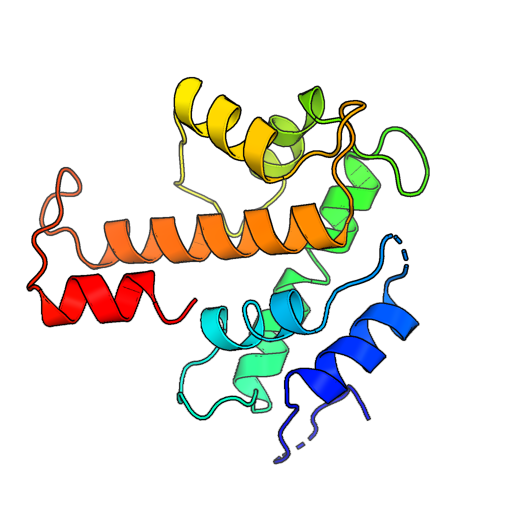 CA . MET A 1 146 ? 32.038 40.693 -0.802 1.00 29.08 641 MET A CA 1
ATOM 1044 C C . MET A 1 146 ? 33.357 41.274 -0.348 1.00 30.57 641 MET A C 1
ATOM 1045 O O . MET A 1 146 ? 33.589 42.487 -0.525 1.00 32.21 641 MET A O 1
ATOM 1050 N N . ALA A 1 147 ? 34.241 40.438 0.207 1.00 29.54 642 ALA A N 1
ATOM 1051 C CA . ALA A 1 147 ? 35.549 40.958 0.600 1.00 31.66 642 ALA A CA 1
ATOM 1052 C C . ALA A 1 147 ? 36.367 41.432 -0.608 1.00 35.49 642 ALA A C 1
ATOM 1053 O O . ALA A 1 147 ? 37.019 42.476 -0.551 1.00 36.32 642 ALA A O 1
ATOM 1055 N N . LYS A 1 148 ? 36.314 40.689 -1.708 1.00 31.97 643 LYS A N 1
ATOM 1056 C CA . LYS A 1 148 ? 37.056 41.048 -2.917 1.00 36.75 643 LYS A CA 1
ATOM 1057 C C . LYS A 1 148 ? 36.525 42.313 -3.570 1.00 37.47 643 LYS A C 1
ATOM 1058 O O . LYS A 1 148 ? 37.297 43.144 -4.040 1.00 38.04 643 LYS A O 1
ATOM 1064 N N . THR A 1 149 ? 35.206 42.474 -3.600 1.00 32.94 644 THR A N 1
ATOM 1065 C CA . THR A 1 149 ? 34.632 43.746 -4.033 1.00 32.49 644 THR A CA 1
ATOM 1066 C C . THR A 1 149 ? 35.244 44.942 -3.301 1.00 33.78 644 THR A C 1
ATOM 1067 O O . THR A 1 149 ? 35.721 45.911 -3.926 1.00 35.06 644 THR A O 1
ATOM 1071 N N . PHE A 1 150 ? 35.278 44.864 -1.976 1.00 34.51 645 PHE A N 1
ATOM 1072 C CA . PHE A 1 150 ? 35.833 45.952 -1.200 1.00 36.37 645 PHE A CA 1
ATOM 1073 C C . PHE A 1 150 ? 37.303 46.173 -1.540 1.00 39.98 645 PHE A C 1
ATOM 1074 O O . PHE A 1 150 ? 37.726 47.296 -1.867 1.00 40.50 645 PHE A O 1
ATOM 1082 N N . ARG A 1 151 ? 38.085 45.108 -1.403 1.00 39.49 646 ARG A N 1
ATOM 1083 C CA . ARG A 1 151 ? 39.536 45.200 -1.535 1.00 46.54 646 ARG A CA 1
ATOM 1084 C C . ARG A 1 151 ? 39.880 45.755 -2.926 1.00 48.80 646 ARG A C 1
ATOM 1085 O O . ARG A 1 151 ? 40.807 46.582 -3.077 1.00 52.97 646 ARG A O 1
ATOM 1093 N N . ASN A 1 152 ? 39.093 45.340 -3.923 1.00 40.80 647 ASN A N 1
ATOM 1094 C CA . ASN A 1 152 ? 39.315 45.767 -5.308 1.00 45.37 647 ASN A CA 1
ATOM 1095 C C . ASN A 1 152 ? 38.831 47.166 -5.656 1.00 45.98 647 ASN A C 1
ATOM 1096 O O . ASN A 1 152 ? 39.479 47.878 -6.433 1.00 49.91 647 ASN A O 1
ATOM 1101 N N . LEU A 1 153 ? 37.725 47.578 -5.054 1.00 43.79 648 LEU A N 1
ATOM 1102 C CA . LEU A 1 153 ? 37.222 48.942 -5.268 1.00 44.46 648 LEU A CA 1
ATOM 1103 C C . LEU A 1 153 ? 37.855 50.009 -4.353 1.00 45.82 648 LEU A C 1
ATOM 1104 O O . LEU A 1 153 ? 37.900 51.180 -4.726 1.00 48.73 648 LEU A O 1
ATOM 1109 N N . SER A 1 154 ? 38.352 49.628 -3.170 1.00 42.91 649 SER A N 1
ATOM 1110 C CA . SER A 1 154 ? 38.852 50.634 -2.218 1.00 44.38 649 SER A CA 1
ATOM 1111 C C . SER A 1 154 ? 40.142 51.274 -2.717 1.00 49.36 649 SER A C 1
ATOM 1112 O O . SER A 1 154 ? 41.058 50.578 -3.159 1.00 50.92 649 SER A O 1
ATOM 1115 N N . LYS A 1 155 ? 40.224 52.595 -2.656 1.00 52.86 650 LYS A N 1
ATOM 1116 C CA . LYS A 1 155 ? 41.485 53.247 -3.065 1.00 59.28 650 LYS A CA 1
ATOM 1117 C C . LYS A 1 155 ? 42.585 53.215 -2.002 1.00 62.58 650 LYS A C 1
ATOM 1118 O O . LYS A 1 155 ? 43.774 53.270 -2.346 1.00 66.32 650 LYS A O 1
ATOM 1124 N N . ASP A 1 156 ? 42.208 53.098 -0.726 1.00 60.64 651 ASP A N 1
ATOM 1125 C CA . ASP A 1 156 ? 43.199 53.126 0.363 1.00 62.55 651 ASP A CA 1
ATOM 1126 C C . ASP A 1 156 ? 43.189 51.884 1.252 1.00 61.24 651 ASP A C 1
ATOM 1127 O O . ASP A 1 156 ? 43.977 51.787 2.203 1.00 63.45 651 ASP A O 1
ATOM 1132 N N . GLY A 1 157 ? 42.281 50.960 0.978 1.00 55.62 652 GLY A N 1
ATOM 1133 C CA . GLY A 1 157 ? 42.152 49.785 1.821 1.00 55.14 652 GLY A CA 1
ATOM 1134 C C . GLY A 1 157 ? 41.467 50.087 3.144 1.00 54.04 652 GLY A C 1
ATOM 1135 O O . GLY A 1 157 ? 41.370 49.210 4.007 1.00 55.52 652 GLY A O 1
ATOM 1136 N N . LYS A 1 158 ? 40.993 51.319 3.311 1.00 48.55 653 LYS A N 1
ATOM 1137 C CA . LYS A 1 158 ? 40.314 51.702 4.539 1.00 48.92 653 LYS A CA 1
ATOM 1138 C C . LYS A 1 158 ? 38.829 51.892 4.320 1.00 47.41 653 LYS A C 1
ATOM 1139 O O . LYS A 1 158 ? 38.007 51.540 5.176 1.00 47.59 653 LYS A O 1
ATOM 1145 N N . GLY A 1 159 ? 38.487 52.471 3.176 1.00 46.38 654 GLY A N 1
ATOM 1146 C CA . GLY A 1 159 ? 37.092 52.784 2.889 1.00 45.94 654 GLY A CA 1
ATOM 1147 C C . GLY A 1 159 ? 36.737 52.623 1.436 1.00 43.77 654 GLY A C 1
ATOM 1148 O O . GLY A 1 159 ? 37.616 52.483 0.573 1.00 41.36 654 GLY A O 1
ATOM 1149 N N . LEU A 1 160 ? 35.432 52.680 1.174 1.00 40.49 655 LEU A N 1
ATOM 1150 C CA . LEU A 1 160 ? 34.897 52.491 -0.143 1.00 39.48 655 LEU A CA 1
ATOM 1151 C C . LEU A 1 160 ? 33.890 53.617 -0.392 1.00 41.74 655 LEU A C 1
ATOM 1152 O O . LEU A 1 160 ? 33.055 53.896 0.484 1.00 43.18 655 LEU A O 1
ATOM 1157 N N . TYR A 1 161 ? 33.973 54.275 -1.552 1.00 39.53 656 TYR A N 1
ATOM 1158 C CA . TYR A 1 161 ? 32.932 55.232 -1.972 1.00 42.04 656 TYR A CA 1
ATOM 1159 C C . TYR A 1 161 ? 32.117 54.599 -3.111 1.00 40.34 656 TYR A C 1
ATOM 1160 O O . TYR A 1 161 ? 32.691 54.026 -4.040 1.00 40.83 656 TYR A O 1
ATOM 1169 N N . LEU A 1 162 ? 30.794 54.604 -2.996 1.00 38.71 657 LEU A N 1
ATOM 1170 C CA . LEU A 1 162 ? 29.943 54.031 -4.044 1.00 37.26 657 LEU A CA 1
ATOM 1171 C C . LEU A 1 162 ? 28.843 55.013 -4.416 1.00 38.63 657 LEU A C 1
ATOM 1172 O O . LEU A 1 162 ? 28.276 55.661 -3.538 1.00 38.62 657 LEU A O 1
ATOM 1177 N N . THR A 1 163 ? 28.550 55.101 -5.712 1.00 40.05 658 THR A N 1
ATOM 1178 C CA . THR A 1 163 ? 27.320 55.746 -6.17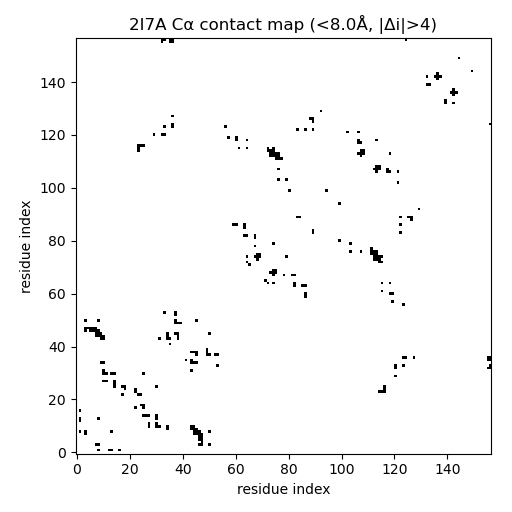5 1.00 41.53 658 THR A CA 1
ATOM 1179 C C . THR A 1 163 ? 26.093 54.899 -5.778 1.00 39.67 658 THR A C 1
ATOM 1180 O O . THR A 1 163 ? 26.204 53.703 -5.395 1.00 37.60 658 THR A O 1
ATOM 1184 N N . GLU A 1 164 ? 24.937 55.542 -5.782 1.00 43.16 659 GLU A N 1
ATOM 1185 C CA . GLU A 1 164 ? 23.699 54.847 -5.476 1.00 41.74 659 GLU A CA 1
ATOM 1186 C C . GLU A 1 164 ? 23.545 53.632 -6.372 1.00 39.04 659 GLU A C 1
ATOM 1187 O O . GLU A 1 164 ? 23.205 52.532 -5.924 1.00 37.74 659 GLU A O 1
ATOM 1193 N N . MET A 1 165 ? 23.780 53.845 -7.656 1.00 40.43 660 MET A N 1
ATOM 1194 C CA . MET A 1 165 ? 23.540 52.807 -8.621 1.00 44.55 660 MET A CA 1
ATOM 1195 C C . MET A 1 165 ? 24.536 51.676 -8.414 1.00 40.54 660 MET A C 1
ATOM 1196 O O . MET A 1 165 ? 24.190 50.509 -8.553 1.00 38.91 660 MET A O 1
ATOM 1201 N N . GLU A 1 166 ? 25.772 52.034 -8.063 1.00 40.52 661 GLU A N 1
ATOM 1202 C CA . GLU A 1 166 ? 26.823 51.042 -7.803 1.00 40.22 661 GLU A CA 1
ATOM 1203 C C . GLU A 1 166 ? 26.464 50.210 -6.577 1.00 38.69 661 GLU A C 1
ATOM 1204 O O . GLU A 1 166 ? 26.502 48.977 -6.629 1.00 37.10 661 GLU A O 1
ATOM 1210 N N . TRP A 1 167 ? 26.122 50.900 -5.490 1.00 34.93 662 TRP A N 1
ATOM 1211 C CA . TRP A 1 167 ? 25.676 50.260 -4.257 1.00 36.29 662 TRP A CA 1
ATOM 1212 C C . TRP A 1 167 ? 24.565 49.264 -4.546 1.00 34.03 662 TRP A C 1
ATOM 1213 O O . TRP A 1 167 ? 24.702 48.086 -4.243 1.00 33.47 662 TRP A O 1
ATOM 1224 N N . MET A 1 168 ? 23.471 49.731 -5.150 1.00 30.88 663 MET A N 1
ATOM 1225 C CA . MET A 1 168 ? 22.282 48.887 -5.352 1.00 32.46 663 MET A CA 1
ATOM 1226 C C . MET A 1 168 ? 22.588 47.662 -6.216 1.00 35.63 663 MET A C 1
ATOM 1227 O O . MET A 1 168 ? 22.159 46.546 -5.913 1.00 33.63 663 MET A O 1
ATOM 1232 N N . SER A 1 169 ? 23.368 47.848 -7.278 1.00 33.46 664 SER A N 1
ATOM 1233 C CA . SER A 1 169 ? 23.688 46.717 -8.122 1.00 35.69 664 SER A CA 1
ATOM 1234 C C . SER A 1 169 ? 24.519 45.679 -7.377 1.00 34.54 664 SER A C 1
ATOM 1235 O O . SER A 1 169 ? 24.212 44.494 -7.416 1.00 35.60 664 SER A O 1
ATOM 1238 N N . LEU A 1 170 ? 25.558 46.124 -6.670 1.00 34.51 665 LEU A N 1
ATOM 1239 C CA . LEU A 1 170 ? 26.381 45.199 -5.876 1.00 32.91 665 LEU A CA 1
ATOM 1240 C C . LEU A 1 170 ? 25.592 44.456 -4.808 1.00 35.37 665 LEU A C 1
ATOM 1241 O O . LEU A 1 170 ? 25.846 43.274 -4.554 1.00 35.13 665 LEU A O 1
ATOM 1246 N N . VAL A 1 171 ? 24.638 45.129 -4.171 1.00 31.10 666 VAL A N 1
ATOM 1247 C CA . VAL A 1 171 ? 23.946 44.479 -3.052 1.00 31.32 666 VAL A CA 1
ATOM 1248 C C . VAL A 1 171 ? 22.715 43.687 -3.483 1.00 31.29 666 VAL A C 1
ATOM 1249 O O . VAL A 1 171 ? 22.239 42.853 -2.725 1.00 30.86 666 VAL A O 1
ATOM 1253 N N . MET A 1 172 ? 22.228 43.941 -4.688 1.00 29.59 667 MET A N 1
ATOM 1254 C CA . MET A 1 172 ? 21.004 43.234 -5.153 1.00 28.83 667 MET A CA 1
ATOM 1255 C C . MET A 1 172 ? 21.322 42.022 -6.022 1.00 33.88 667 MET A C 1
ATOM 1256 O O . MET A 1 172 ? 20.557 41.065 -6.043 1.00 36.16 667 MET A O 1
ATOM 1261 N N . TYR A 1 173 ? 22.424 42.043 -6.768 1.00 32.82 668 TYR A N 1
ATOM 1262 C CA . TYR A 1 173 ? 22.699 40.883 -7.651 1.00 32.68 668 TYR A CA 1
ATOM 1263 C C . TYR A 1 173 ? 23.787 40.043 -6.985 1.00 34.81 668 TYR A C 1
ATOM 1264 O O . TYR A 1 173 ? 25.016 40.242 -7.211 1.00 34.27 668 TYR A O 1
ATOM 1273 N N . ASN A 1 174 ? 23.367 39.132 -6.118 1.00 32.80 669 ASN A N 1
ATOM 1274 C CA . ASN A 1 174 ? 24.342 38.298 -5.438 1.00 38.27 669 ASN A CA 1
ATOM 1275 C C . ASN A 1 174 ? 23.615 37.175 -4.681 1.00 39.80 669 ASN A C 1
ATOM 1276 O O . ASN A 1 174 ? 24.229 36.416 -3.905 1.00 39.45 669 ASN A O 1
#

Secondary structure (DSSP, 8-state):
--S-----EEHHHHHHHHHHHH-----HHHHHHHHHHH-SS-SSEE-HHHHHHHHHHHHHHHHHHHHH-SBTTBEEGGGHHHHHHT-GGGTT----HHHHHHHHHHHS-TTSEE-HHHHHHHHHHHHHHHHHHHHH-SSSS-----HHHHHHHHH--